Protein AF-A0AAD1ZR44-F1 (afdb_monomer_lite)

Foldseek 3Di:
DDPPPQLFADPVLVVVVVVVVVDDCVPCQQVPSDRSHSYCLPTPPHAAEAECALVQDAEADPLCVLVDQRHQYYAPHNYHHPDDDDPVSVVSNNRHNYYHHD

Structure (mmCIF, N/CA/C/O backbone):
data_AF-A0AAD1ZR44-F1
#
_entry.id   AF-A0AAD1ZR44-F1
#
loop_
_atom_site.group_PDB
_atom_site.id
_atom_site.type_symbol
_atom_site.label_atom_id
_atom_site.label_alt_id
_atom_site.label_comp_id
_atom_site.label_asym_id
_atom_site.label_entity_id
_atom_site.label_seq_id
_atom_site.pdbx_PDB_ins_code
_atom_site.Cartn_x
_atom_site.Cartn_y
_atom_site.Cartn_z
_atom_site.occupancy
_atom_site.B_iso_or_equiv
_atom_site.auth_seq_id
_atom_site.auth_comp_id
_atom_site.auth_asym_id
_atom_site.auth_atom_id
_atom_site.pdbx_PDB_model_num
ATOM 1 N N . MET A 1 1 ? 21.188 8.276 27.171 1.00 39.75 1 MET A N 1
ATOM 2 C CA . MET A 1 1 ? 20.193 7.294 26.694 1.00 39.75 1 MET A CA 1
ATOM 3 C C . MET A 1 1 ? 19.215 8.076 25.832 1.00 39.75 1 MET A C 1
ATOM 5 O O . MET A 1 1 ? 18.506 8.905 26.386 1.00 39.75 1 MET A O 1
ATOM 9 N N . LEU A 1 2 ? 19.280 7.965 24.501 1.00 40.62 2 LEU A N 1
ATOM 10 C CA . LEU A 1 2 ? 18.278 8.600 23.633 1.00 40.62 2 LEU A CA 1
ATOM 11 C C . LEU A 1 2 ? 16.940 7.869 23.848 1.00 40.62 2 LEU A C 1
ATOM 13 O O . LEU A 1 2 ? 16.970 6.639 23.945 1.00 40.62 2 LEU A O 1
ATOM 17 N N . PRO A 1 3 ? 15.791 8.564 23.935 1.00 44.97 3 PRO A N 1
ATOM 18 C CA . PRO A 1 3 ? 14.506 7.880 23.919 1.00 44.97 3 PRO A CA 1
ATOM 19 C C . PRO A 1 3 ? 14.387 7.110 22.593 1.00 44.97 3 PRO A C 1
ATOM 21 O O . PRO A 1 3 ? 14.905 7.588 21.576 1.00 44.97 3 PRO A O 1
ATOM 24 N N . PRO A 1 4 ? 13.737 5.932 22.573 1.00 55.28 4 PRO A N 1
ATOM 25 C CA . PRO A 1 4 ? 13.394 5.292 21.313 1.00 55.28 4 PRO A CA 1
ATOM 26 C C . PRO A 1 4 ? 12.619 6.322 20.498 1.00 55.28 4 PRO A C 1
ATOM 28 O O . PRO A 1 4 ? 11.739 6.988 21.049 1.00 55.28 4 PRO A O 1
ATOM 31 N N . LEU A 1 5 ? 12.980 6.498 19.226 1.00 55.53 5 LEU A N 1
ATOM 32 C CA . LEU A 1 5 ? 12.194 7.302 18.296 1.00 55.53 5 LEU A CA 1
ATOM 33 C C . LEU A 1 5 ? 10.738 6.877 18.481 1.00 55.53 5 LEU A C 1
ATOM 35 O O . LEU A 1 5 ? 10.427 5.699 18.319 1.00 55.53 5 LEU A O 1
ATOM 39 N N . ALA A 1 6 ? 9.885 7.799 18.925 1.00 55.06 6 ALA A N 1
ATOM 40 C CA . ALA A 1 6 ? 8.473 7.522 19.075 1.00 55.06 6 ALA A CA 1
ATOM 41 C C . ALA A 1 6 ? 7.939 7.246 17.664 1.00 55.06 6 ALA A C 1
ATOM 43 O O . ALA A 1 6 ? 7.733 8.158 16.865 1.00 55.06 6 ALA A O 1
ATOM 44 N N . LEU A 1 7 ? 7.840 5.962 17.331 1.00 57.62 7 LEU A N 1
ATOM 45 C CA . LEU A 1 7 ? 7.241 5.438 16.116 1.00 57.62 7 LEU A CA 1
ATOM 46 C C . LEU A 1 7 ? 5.729 5.581 16.300 1.00 57.62 7 LEU A C 1
ATOM 48 O O . LEU A 1 7 ? 5.033 4.641 16.659 1.00 57.62 7 LEU A O 1
ATOM 52 N N . CYS A 1 8 ? 5.248 6.817 16.208 1.00 61.72 8 CYS A N 1
ATOM 53 C CA . CYS A 1 8 ? 3.847 7.134 16.416 1.00 61.72 8 CYS A CA 1
ATOM 54 C C . CYS A 1 8 ? 3.055 6.792 15.161 1.00 61.72 8 CYS A C 1
ATOM 56 O O . CYS A 1 8 ? 3.489 7.088 14.046 1.00 61.72 8 CYS A O 1
ATOM 58 N N . ILE A 1 9 ? 1.865 6.248 15.368 1.00 75.19 9 ILE A N 1
ATOM 59 C CA . ILE A 1 9 ? 0.868 6.093 14.324 1.00 75.19 9 ILE A CA 1
ATOM 60 C C . ILE A 1 9 ? 0.550 7.426 13.633 1.00 75.19 9 ILE A C 1
ATOM 62 O O . ILE A 1 9 ? 0.465 8.477 14.277 1.00 75.19 9 ILE A O 1
ATOM 66 N N . ASN A 1 10 ? 0.372 7.391 12.312 1.00 81.19 10 ASN A N 1
ATOM 67 C CA . ASN A 1 10 ? -0.030 8.569 11.550 1.00 81.19 10 ASN A CA 1
ATOM 68 C C . ASN A 1 10 ? -1.483 9.002 11.870 1.00 81.19 10 ASN A C 1
ATOM 70 O O . ASN A 1 10 ? -2.246 8.323 12.562 1.00 81.19 10 ASN A O 1
ATOM 74 N N . GLN A 1 11 ? -1.889 10.162 11.350 1.00 88.19 11 GLN A N 1
ATOM 75 C CA . GLN A 1 11 ? -3.221 10.723 11.604 1.00 88.19 11 GLN A CA 1
ATOM 76 C C . GLN A 1 11 ? -4.368 9.805 11.139 1.00 88.19 11 GLN A C 1
ATOM 78 O O . GLN A 1 11 ? -5.414 9.758 11.787 1.00 88.19 11 GLN A O 1
ATOM 83 N N . GLU A 1 12 ? -4.181 9.071 10.042 1.00 86.94 12 GLU A N 1
ATOM 84 C CA . GLU A 1 12 ? -5.170 8.121 9.517 1.00 86.94 12 GLU A CA 1
ATOM 85 C C . GLU A 1 12 ? -5.350 6.937 10.463 1.00 86.94 12 GLU A C 1
ATOM 87 O O . GLU A 1 12 ? -6.472 6.574 10.813 1.00 86.94 12 GLU A O 1
ATOM 92 N N . GLY A 1 13 ? -4.246 6.394 10.966 1.00 89.44 13 GLY A N 1
ATOM 93 C CA . GLY A 1 13 ? -4.271 5.322 11.939 1.00 89.44 13 GLY A CA 1
ATOM 94 C C . GLY A 1 13 ? -4.937 5.733 13.259 1.00 89.44 13 GLY A C 1
ATOM 95 O O . GLY A 1 13 ? -5.662 4.933 13.848 1.00 89.44 13 GLY A O 1
ATOM 96 N N . MET A 1 14 ? -4.820 6.998 13.684 1.00 90.88 14 MET A N 1
ATOM 97 C CA . MET A 1 14 ? -5.597 7.521 14.822 1.00 90.88 14 MET A CA 1
ATOM 98 C C . MET A 1 14 ? -7.112 7.501 14.567 1.00 90.88 14 MET A C 1
ATOM 100 O O . MET A 1 14 ? -7.888 7.259 15.494 1.00 90.88 14 MET A O 1
ATOM 104 N N . TYR A 1 15 ? -7.561 7.754 13.334 1.00 93.94 15 TYR A N 1
ATOM 105 C CA . TYR A 1 15 ? -8.980 7.637 12.984 1.00 93.94 15 TYR A CA 1
ATOM 106 C C . TYR A 1 15 ? -9.429 6.181 12.940 1.00 93.94 15 TYR A C 1
ATOM 108 O O . TYR A 1 15 ? -10.486 5.860 13.480 1.00 93.94 15 TYR A O 1
ATOM 116 N N . LEU A 1 16 ? -8.603 5.292 12.396 1.00 94.75 16 LEU A N 1
ATOM 117 C CA . LEU A 1 16 ? -8.874 3.859 12.404 1.00 94.75 16 LEU A CA 1
ATOM 118 C C . LEU A 1 16 ? -8.954 3.303 13.839 1.00 94.75 16 LEU A C 1
ATOM 120 O O . LEU A 1 16 ? -9.841 2.515 14.140 1.00 94.75 16 LEU A O 1
ATOM 124 N N . GLN A 1 17 ? -8.151 3.786 14.791 1.00 94.94 17 GLN A N 1
ATOM 125 C CA . GLN A 1 17 ? -8.331 3.413 16.204 1.00 94.94 17 GLN A CA 1
ATOM 126 C C . GLN A 1 17 ? -9.716 3.808 16.750 1.00 94.94 17 GLN A C 1
ATOM 128 O O . GLN A 1 17 ? -10.327 3.043 17.493 1.00 94.94 17 GLN A O 1
ATOM 133 N N . LYS A 1 18 ? -10.271 4.960 16.344 1.00 95.69 18 LYS A N 1
ATOM 134 C CA . LYS A 1 18 ? -11.653 5.329 16.708 1.00 95.69 18 LYS A CA 1
ATOM 135 C C . LYS A 1 18 ? -12.682 4.411 16.050 1.00 95.69 18 LYS A C 1
ATOM 137 O O . LYS A 1 18 ? -13.671 4.073 16.691 1.00 95.69 18 LYS A O 1
ATOM 142 N N . VAL A 1 19 ? -12.435 3.989 14.808 1.00 95.88 19 VAL A N 1
ATOM 143 C CA . VAL A 1 19 ? -13.265 2.994 14.109 1.00 95.88 19 VAL A CA 1
ATOM 144 C C . VAL A 1 19 ? -13.253 1.664 14.865 1.00 95.88 19 VAL A C 1
ATOM 146 O O . VAL A 1 19 ? -14.319 1.133 15.161 1.00 95.88 19 VAL A O 1
ATOM 149 N N . LYS A 1 20 ? -12.080 1.172 15.277 1.00 95.94 20 LYS A N 1
ATOM 150 C CA . LYS A 1 20 ? -11.951 -0.042 16.098 1.00 95.94 20 LYS A CA 1
ATOM 151 C C . LYS A 1 20 ? -12.788 0.022 17.376 1.00 95.94 20 LYS A C 1
ATOM 153 O O . LYS A 1 20 ? -13.470 -0.940 17.695 1.00 95.94 20 LYS A O 1
ATOM 158 N N . LEU A 1 21 ? -12.788 1.162 18.072 1.00 95.75 21 LEU A N 1
ATOM 159 C CA . LEU A 1 21 ? -13.582 1.369 19.292 1.00 95.75 21 LEU A CA 1
ATOM 160 C C . LEU A 1 21 ? -15.097 1.477 19.047 1.00 95.75 21 LEU A C 1
ATOM 162 O O . LEU A 1 21 ? -15.868 1.419 20.001 1.00 95.75 21 LEU A O 1
ATOM 166 N N . SER A 1 22 ? -15.527 1.674 17.799 1.00 97.31 22 SER A N 1
ATOM 167 C CA . SER A 1 22 ? -16.945 1.786 17.437 1.00 97.31 22 SER A CA 1
ATOM 168 C C . SER A 1 22 ? -17.617 0.443 17.133 1.00 97.31 22 SER A C 1
ATOM 170 O O . SER A 1 22 ? -18.840 0.399 17.002 1.00 97.31 22 SER A O 1
ATOM 172 N N . PHE A 1 23 ? -16.841 -0.641 17.041 1.00 96.38 23 PHE A N 1
ATOM 173 C CA . PHE A 1 23 ? -17.335 -1.987 16.771 1.00 96.38 23 PHE A CA 1
ATOM 174 C C . PHE A 1 23 ? -17.307 -2.868 18.022 1.00 96.38 23 PHE A C 1
ATOM 176 O O . PHE A 1 23 ? -16.408 -2.761 18.853 1.00 96.38 23 PHE A O 1
ATOM 183 N N . ASP A 1 24 ? -18.277 -3.779 18.112 1.00 97.12 24 ASP A N 1
ATOM 184 C CA . ASP A 1 24 ? -18.152 -4.975 18.943 1.00 97.12 24 ASP A CA 1
ATOM 185 C C . ASP A 1 24 ? -17.405 -6.035 18.116 1.00 97.12 24 ASP A C 1
ATOM 187 O O . ASP A 1 24 ? -17.863 -6.410 17.034 1.00 97.12 24 ASP A O 1
ATOM 191 N N . ASP A 1 25 ? -16.228 -6.460 18.580 1.00 96.06 25 ASP A N 1
ATOM 192 C CA . ASP A 1 25 ? -15.322 -7.377 17.870 1.00 96.06 25 ASP A CA 1
ATOM 193 C C . ASP A 1 25 ? -15.197 -8.715 18.627 1.00 96.06 25 ASP A C 1
ATOM 195 O O . ASP A 1 25 ? -14.141 -9.030 19.186 1.00 96.06 25 ASP A O 1
ATOM 199 N N . PRO A 1 26 ? -16.267 -9.534 18.675 1.00 97.44 26 PRO A N 1
ATOM 200 C CA . PRO A 1 26 ? -16.307 -10.751 19.489 1.00 97.44 26 PRO A CA 1
ATOM 201 C C . PRO A 1 26 ? -15.312 -11.828 19.032 1.00 97.44 26 PRO A C 1
ATOM 203 O O . PRO A 1 26 ? -15.027 -12.762 19.781 1.00 97.44 26 PRO A O 1
ATOM 206 N N . VAL A 1 27 ? -14.786 -11.717 17.807 1.00 96.62 27 VAL A N 1
ATOM 207 C CA . VAL A 1 27 ? -13.821 -12.658 17.217 1.00 96.62 27 VAL A CA 1
ATOM 208 C C . VAL A 1 27 ? -12.410 -12.074 17.085 1.00 96.62 27 VAL A C 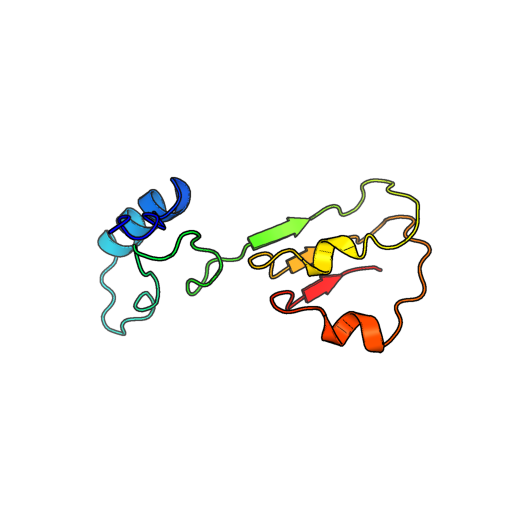1
ATOM 210 O O . VAL A 1 27 ? -11.522 -12.758 16.582 1.00 96.62 27 VAL A O 1
ATOM 213 N N . ASN A 1 28 ? -12.173 -10.854 17.582 1.00 95.62 28 ASN A N 1
ATOM 214 C CA . ASN A 1 28 ? -10.879 -10.164 17.564 1.00 95.62 28 ASN A CA 1
ATOM 215 C C . ASN A 1 28 ? -10.258 -10.011 16.159 1.00 95.62 28 ASN A C 1
ATOM 217 O O . ASN A 1 28 ? -9.034 -10.119 15.997 1.00 95.62 28 ASN A O 1
ATOM 221 N N . VAL A 1 29 ? -11.073 -9.754 15.131 1.00 97.00 29 VAL A N 1
ATOM 222 C CA . VAL A 1 29 ? -10.584 -9.566 13.753 1.00 97.00 29 VAL A CA 1
ATOM 223 C C . VAL A 1 29 ? -9.707 -8.314 13.621 1.00 97.00 29 VAL A C 1
ATOM 225 O O . VAL A 1 29 ? -8.774 -8.293 12.822 1.00 97.00 29 VAL A O 1
ATOM 228 N N . LEU A 1 30 ? -9.931 -7.296 14.459 1.00 96.62 30 LEU A N 1
ATOM 229 C CA . LEU A 1 30 ? -9.152 -6.052 14.489 1.00 96.62 30 LEU A CA 1
ATOM 230 C C . LEU A 1 30 ? -7.972 -6.126 15.476 1.00 96.62 30 LEU A C 1
ATOM 232 O O . LEU A 1 30 ? -7.404 -5.099 15.870 1.00 96.62 30 LEU A O 1
ATOM 236 N N . SER A 1 31 ? -7.595 -7.327 15.927 1.00 95.19 31 SER A N 1
ATOM 237 C CA . SER A 1 31 ? -6.537 -7.531 16.930 1.00 95.19 31 SER A CA 1
ATOM 238 C C . SER A 1 31 ? -5.180 -6.976 16.502 1.00 95.19 31 SER A C 1
ATOM 240 O O . SER A 1 31 ? -4.475 -6.413 17.340 1.00 95.19 31 SER A O 1
ATOM 242 N N . ASN A 1 32 ? -4.842 -7.046 15.210 1.00 94.00 32 ASN A N 1
ATOM 243 C CA . ASN A 1 32 ? -3.575 -6.530 14.686 1.00 94.00 32 ASN A CA 1
ATOM 244 C C . ASN A 1 32 ? -3.560 -5.010 14.440 1.00 94.00 32 ASN A C 1
ATOM 246 O O . ASN A 1 32 ? -2.540 -4.486 14.008 1.00 94.00 32 ASN A O 1
ATOM 250 N N . TRP A 1 33 ? -4.650 -4.287 14.729 1.00 94.69 33 TRP A N 1
ATOM 251 C CA . TRP A 1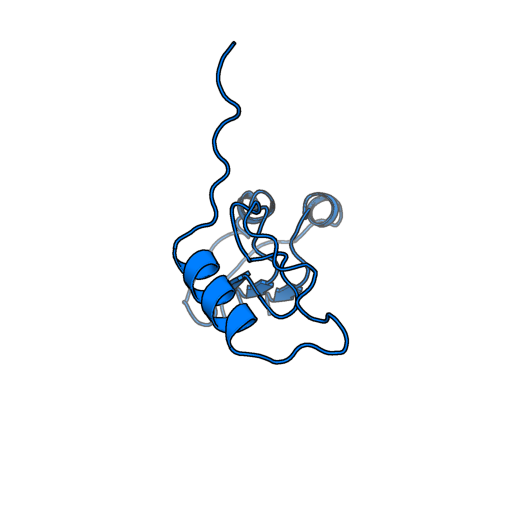 33 ? -4.673 -2.822 14.671 1.00 94.69 33 TRP A CA 1
ATOM 252 C C . TRP A 1 33 ? -3.941 -2.251 15.890 1.00 94.69 33 TRP A C 1
ATOM 254 O O . TRP A 1 33 ? -4.561 -1.910 16.911 1.00 94.69 33 TRP A O 1
ATOM 264 N N . ASN A 1 34 ? -2.612 -2.213 15.801 1.00 90.75 34 ASN A N 1
ATOM 265 C CA . ASN A 1 34 ? -1.705 -1.847 16.879 1.00 90.75 34 ASN A CA 1
ATOM 266 C C . ASN A 1 34 ? -1.349 -0.347 16.822 1.00 90.75 34 ASN A C 1
ATOM 268 O O . ASN A 1 34 ? -0.713 0.092 15.867 1.00 90.75 34 ASN A O 1
ATOM 272 N N . PRO A 1 35 ? -1.684 0.457 17.848 1.00 88.19 35 PRO A N 1
ATOM 273 C CA . PRO A 1 35 ? -1.405 1.897 17.859 1.00 88.19 35 PRO A CA 1
ATOM 274 C C . PRO A 1 35 ? 0.091 2.254 17.902 1.00 88.19 35 PRO A C 1
ATOM 276 O O . PRO A 1 35 ? 0.434 3.426 17.762 1.00 88.19 35 PRO A O 1
ATOM 279 N N . LEU A 1 36 ? 0.974 1.274 18.126 1.00 87.31 36 LEU A N 1
ATOM 280 C CA . LEU A 1 36 ? 2.428 1.450 18.069 1.00 87.31 36 LEU A CA 1
ATOM 281 C C . LEU A 1 36 ? 2.998 1.302 16.651 1.00 87.31 36 LEU A C 1
ATOM 283 O O . LEU A 1 36 ? 4.191 1.528 16.451 1.00 87.31 36 LEU A O 1
ATOM 287 N N . ASP A 1 37 ? 2.179 0.912 15.674 1.00 86.94 37 ASP A N 1
ATOM 288 C CA . ASP A 1 37 ? 2.613 0.858 14.284 1.00 86.94 37 ASP A CA 1
ATOM 289 C C . ASP A 1 37 ? 2.654 2.277 13.707 1.00 86.94 37 ASP A C 1
ATOM 291 O O . ASP A 1 37 ? 1.684 3.029 13.804 1.00 86.94 37 ASP A O 1
ATOM 295 N N . VAL A 1 38 ? 3.765 2.644 13.057 1.00 84.31 38 VAL A N 1
ATOM 296 C CA . VAL A 1 38 ? 3.931 3.969 12.421 1.00 84.31 38 VAL A CA 1
ATOM 297 C C . VAL A 1 38 ? 2.871 4.215 11.349 1.00 84.31 38 VAL A C 1
ATOM 299 O O . VAL A 1 38 ? 2.402 5.339 11.157 1.00 84.31 38 VAL A O 1
ATOM 302 N N . VAL A 1 39 ? 2.505 3.155 10.628 1.00 83.38 39 VAL A N 1
ATOM 303 C CA . VAL A 1 39 ? 1.522 3.186 9.550 1.00 83.38 39 VAL A CA 1
ATOM 304 C C . VAL A 1 39 ? 0.528 2.036 9.696 1.00 83.38 39 VAL A C 1
ATOM 306 O O . VAL A 1 39 ? 0.916 0.941 10.101 1.00 83.38 39 VAL A O 1
ATOM 309 N N . PRO A 1 40 ? -0.738 2.238 9.308 1.00 89.69 40 PRO A N 1
ATOM 310 C CA . PRO A 1 40 ? -1.761 1.207 9.416 1.00 89.69 40 PRO A CA 1
ATOM 311 C C . PRO A 1 40 ? -1.736 0.196 8.258 1.00 89.69 40 PRO A C 1
ATOM 313 O O . PRO A 1 40 ? -2.553 -0.709 8.245 1.00 89.69 40 PRO A O 1
ATOM 316 N N . CYS A 1 41 ? -0.828 0.314 7.282 1.00 88.75 41 CYS A N 1
ATOM 317 C CA . CYS A 1 41 ? -0.826 -0.510 6.062 1.00 88.75 41 CYS A CA 1
ATOM 318 C C . CYS A 1 41 ? -0.744 -2.029 6.299 1.00 88.75 41 CYS A C 1
ATOM 320 O O . CYS A 1 41 ? -1.141 -2.793 5.430 1.00 88.75 41 CYS A O 1
ATOM 322 N N . ASN A 1 42 ? -0.230 -2.461 7.457 1.00 86.19 42 ASN A N 1
ATOM 323 C CA . ASN A 1 42 ? -0.142 -3.878 7.834 1.00 86.19 42 ASN A CA 1
ATOM 324 C C . ASN A 1 42 ? -1.353 -4.360 8.652 1.00 86.19 42 ASN A C 1
ATOM 326 O O . ASN A 1 42 ? -1.395 -5.508 9.101 1.00 86.19 42 ASN A O 1
ATOM 330 N N . TRP A 1 43 ? -2.316 -3.480 8.917 1.00 92.44 43 TRP A N 1
ATOM 331 C CA . TRP A 1 43 ? -3.516 -3.816 9.665 1.00 92.44 43 TRP A CA 1
ATOM 332 C C . TRP A 1 43 ? -4.487 -4.603 8.801 1.00 92.44 43 TRP A C 1
ATOM 334 O O . TRP A 1 43 ? -4.599 -4.390 7.596 1.00 92.44 43 TRP A O 1
ATOM 344 N N . TYR A 1 44 ? -5.226 -5.516 9.429 1.00 92.94 44 TYR A N 1
ATOM 345 C CA . TYR A 1 44 ? -6.190 -6.336 8.715 1.00 92.94 44 TYR A CA 1
ATOM 346 C C . TYR A 1 44 ? -7.247 -5.448 8.051 1.00 92.94 44 TYR A C 1
ATOM 348 O O . TYR A 1 44 ? -7.840 -4.591 8.710 1.00 92.94 44 TYR A O 1
ATOM 356 N N . GLY A 1 45 ? -7.472 -5.662 6.753 1.00 91.75 45 GLY A N 1
ATOM 357 C CA . GLY A 1 45 ? -8.433 -4.898 5.956 1.00 91.75 45 GLY A CA 1
ATOM 358 C C . GLY A 1 45 ? -7.976 -3.491 5.555 1.00 91.75 45 GLY A C 1
ATOM 359 O O . GLY A 1 45 ? -8.745 -2.782 4.910 1.00 91.75 45 GLY A O 1
ATOM 360 N N . VAL A 1 46 ? -6.755 -3.076 5.904 1.00 91.44 46 VAL A N 1
ATOM 361 C CA . VAL A 1 46 ? -6.159 -1.821 5.432 1.00 91.44 46 VAL A CA 1
ATOM 362 C C . VAL A 1 46 ? -5.208 -2.140 4.285 1.00 91.44 46 VAL A C 1
ATOM 364 O O . VAL A 1 46 ? -4.349 -3.007 4.402 1.00 91.44 46 VAL A O 1
ATOM 367 N N . THR A 1 47 ? -5.357 -1.435 3.168 1.00 87.94 47 THR A N 1
ATOM 368 C CA . THR A 1 47 ? -4.496 -1.596 1.992 1.00 87.94 47 THR A CA 1
ATOM 369 C C . THR A 1 47 ? -3.839 -0.266 1.674 1.00 87.94 47 THR A C 1
ATOM 371 O O . THR A 1 47 ? -4.503 0.768 1.643 1.00 87.94 47 THR A O 1
ATOM 374 N N . CYS A 1 48 ? -2.536 -0.298 1.415 1.00 89.19 48 CYS A N 1
ATOM 375 C CA . CYS A 1 48 ? -1.787 0.861 0.957 1.00 89.19 48 CYS A CA 1
ATOM 376 C C . CYS A 1 48 ? -1.395 0.638 -0.498 1.00 89.19 48 CYS A C 1
ATOM 378 O O . CYS A 1 48 ? -0.529 -0.184 -0.806 1.00 89.19 48 CYS A O 1
ATOM 380 N N . SER A 1 49 ? -2.080 1.353 -1.384 1.00 91.06 49 SER A N 1
ATOM 381 C CA . SER A 1 49 ? -1.943 1.230 -2.829 1.00 91.06 49 SER A CA 1
ATOM 382 C C . SER A 1 49 ? -1.291 2.463 -3.451 1.00 91.06 49 SER A C 1
ATOM 384 O O . SER A 1 49 ? -1.470 3.592 -2.993 1.00 91.06 49 SER A O 1
ATOM 386 N N . LEU A 1 50 ? -0.536 2.235 -4.522 1.00 92.62 50 LEU A N 1
ATOM 387 C CA . LEU A 1 50 ? -0.095 3.251 -5.468 1.00 92.62 50 LEU A CA 1
ATOM 388 C C . LEU A 1 50 ? -0.729 2.932 -6.821 1.00 92.62 50 LEU A C 1
ATOM 390 O O . LEU A 1 50 ? -0.282 2.028 -7.521 1.00 92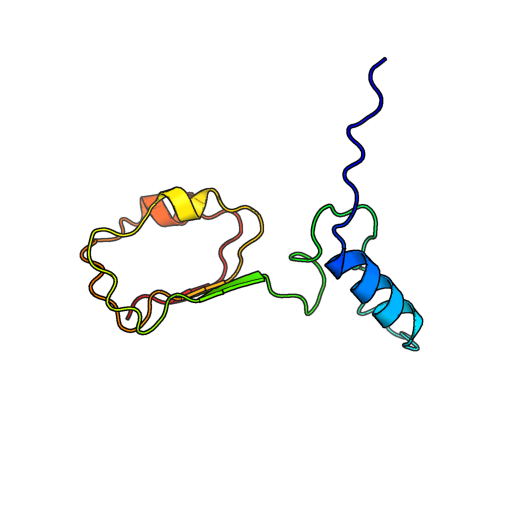.62 50 LEU A O 1
ATOM 394 N N . ASP A 1 51 ? -1.773 3.669 -7.171 1.00 94.69 51 ASP A N 1
ATOM 395 C CA . ASP A 1 51 ? -2.445 3.543 -8.460 1.00 94.69 51 ASP A CA 1
ATOM 396 C C . ASP A 1 51 ? -2.043 4.716 -9.358 1.00 94.69 51 ASP A C 1
ATOM 398 O O . ASP A 1 51 ? -2.309 5.878 -9.043 1.00 94.69 51 ASP A O 1
ATOM 402 N N . LEU A 1 52 ? -1.336 4.401 -10.440 1.00 95.44 52 LEU A N 1
ATOM 403 C CA . LEU A 1 52 ? -0.925 5.333 -11.488 1.00 95.44 52 LEU A CA 1
ATOM 404 C C . LEU A 1 52 ? -1.446 4.860 -12.851 1.00 95.44 52 LEU A C 1
ATOM 406 O O . LEU A 1 52 ? -0.817 5.113 -13.883 1.00 95.44 52 LEU A O 1
ATOM 410 N N . SER A 1 53 ? -2.559 4.129 -12.857 1.00 96.00 53 SER A N 1
ATOM 411 C CA . SER A 1 53 ? -3.163 3.614 -14.078 1.00 96.00 53 SER A CA 1
ATOM 412 C C . SER A 1 53 ? -3.573 4.734 -15.044 1.00 96.00 53 SER A C 1
ATOM 414 O O . SER A 1 53 ? -3.823 5.874 -14.634 1.00 96.00 53 SER A O 1
ATOM 416 N N . SER A 1 54 ? -3.582 4.435 -16.347 1.00 96.25 54 SER A N 1
ATOM 417 C CA . SER A 1 54 ? -4.089 5.321 -17.411 1.00 96.25 54 SER A CA 1
ATOM 418 C C . SER A 1 54 ? -3.507 6.742 -17.386 1.00 96.25 54 SER A C 1
ATOM 420 O O . SER A 1 54 ? -4.189 7.731 -17.667 1.00 96.25 54 SER A O 1
ATOM 422 N N . SER A 1 55 ? -2.228 6.864 -17.023 1.00 96.62 55 SER A N 1
ATOM 423 C CA . SER A 1 55 ? -1.578 8.153 -16.752 1.00 96.62 55 SER A CA 1
ATOM 424 C C . SER A 1 55 ? -0.614 8.600 -17.859 1.00 96.62 55 SER A C 1
ATOM 426 O O . SER A 1 55 ? 0.081 9.605 -17.702 1.00 96.62 55 SER A O 1
ATOM 428 N N . ASN A 1 56 ? -0.574 7.888 -18.996 1.00 95.31 56 ASN A N 1
ATOM 429 C CA . ASN A 1 56 ? 0.346 8.133 -20.118 1.00 95.31 56 ASN A CA 1
ATOM 430 C C . ASN A 1 56 ? 1.831 8.193 -19.697 1.00 95.31 56 ASN A C 1
ATOM 432 O O . ASN A 1 56 ? 2.645 8.868 -20.337 1.00 95.31 56 ASN A O 1
ATOM 436 N N . LEU A 1 57 ? 2.205 7.502 -18.617 1.00 93.88 57 LEU A N 1
ATOM 437 C CA . LEU A 1 57 ? 3.582 7.448 -18.136 1.00 93.88 57 LEU A CA 1
ATOM 438 C C . LEU A 1 57 ? 4.424 6.628 -19.113 1.00 93.88 57 LEU A C 1
ATOM 440 O O . LEU A 1 57 ? 4.021 5.550 -19.532 1.00 93.88 57 LEU A O 1
ATOM 444 N N . CYS A 1 58 ? 5.600 7.134 -19.476 1.00 92.31 58 CYS A N 1
ATOM 445 C CA . CYS A 1 58 ? 6.511 6.482 -20.412 1.00 92.31 58 CYS A CA 1
ATOM 446 C C . CYS A 1 58 ? 7.907 6.368 -19.799 1.00 92.31 58 CYS A C 1
ATOM 448 O O . CYS A 1 58 ? 8.375 7.295 -19.136 1.00 92.31 58 CYS A O 1
ATOM 450 N N . GLY A 1 59 ? 8.580 5.243 -20.038 1.00 89.56 59 GLY A N 1
ATOM 451 C CA . GLY A 1 59 ? 9.938 4.990 -19.554 1.00 89.56 59 GLY A CA 1
ATOM 452 C C . GLY A 1 59 ? 10.100 3.598 -18.944 1.00 89.56 59 GLY A C 1
ATOM 453 O O . GLY A 1 59 ? 9.183 2.786 -19.017 1.00 89.56 59 GLY A O 1
ATOM 454 N N . PRO A 1 60 ? 11.266 3.282 -18.362 1.00 87.75 60 PRO A N 1
ATOM 455 C CA . PRO A 1 60 ? 11.485 1.993 -17.713 1.00 87.75 60 PRO A CA 1
ATOM 456 C C . PRO A 1 60 ? 10.696 1.885 -16.402 1.00 87.75 60 PRO A C 1
ATOM 458 O O . PRO A 1 60 ? 10.360 2.898 -15.783 1.00 87.75 60 PRO A O 1
ATOM 461 N N . PHE A 1 61 ? 10.467 0.657 -15.931 1.00 87.62 61 PHE A N 1
ATOM 462 C CA . PHE A 1 61 ? 9.902 0.433 -14.606 1.00 87.62 61 PHE A CA 1
ATOM 463 C C . PHE A 1 61 ? 10.772 1.090 -13.516 1.00 87.62 61 PHE A C 1
ATOM 465 O O . PHE A 1 61 ? 11.991 0.886 -13.480 1.00 87.62 61 PHE A O 1
ATOM 472 N N . PRO A 1 62 ? 10.180 1.885 -12.608 1.00 86.94 62 PRO A N 1
ATOM 473 C CA . PRO A 1 62 ? 10.924 2.557 -11.554 1.00 86.94 62 PRO A CA 1
ATOM 474 C C . PRO A 1 62 ? 11.269 1.579 -10.420 1.00 86.94 62 PRO A C 1
ATOM 476 O O . PRO A 1 62 ? 10.571 1.500 -9.414 1.00 86.94 62 PRO A O 1
ATOM 479 N N . TYR A 1 63 ? 12.413 0.894 -10.525 1.00 85.56 63 TYR A N 1
ATOM 480 C CA . TYR A 1 63 ? 12.899 -0.088 -9.531 1.00 85.56 63 TYR A CA 1
ATOM 481 C C . TYR A 1 63 ? 13.004 0.452 -8.090 1.00 85.56 63 TYR A C 1
ATOM 483 O O . TYR A 1 63 ? 13.084 -0.307 -7.127 1.00 85.56 63 TYR A O 1
ATOM 491 N N . ILE A 1 64 ? 12.991 1.778 -7.908 1.00 85.44 64 ILE A N 1
ATOM 492 C CA . ILE A 1 64 ? 12.930 2.403 -6.583 1.00 85.44 64 ILE A CA 1
ATOM 493 C C . ILE A 1 64 ? 11.647 2.043 -5.816 1.00 85.44 64 ILE A C 1
ATOM 495 O O . ILE A 1 64 ? 11.668 2.059 -4.585 1.00 85.44 64 ILE A O 1
ATOM 499 N N . LEU A 1 65 ? 10.566 1.661 -6.512 1.00 86.50 65 LEU A N 1
ATOM 500 C CA . LEU A 1 65 ? 9.316 1.205 -5.897 1.00 86.50 65 LEU A CA 1
ATOM 501 C C . LEU A 1 65 ? 9.526 -0.007 -4.978 1.00 86.50 65 LEU A C 1
ATOM 503 O O . LEU A 1 65 ? 8.846 -0.116 -3.963 1.00 86.50 65 LEU A O 1
ATOM 507 N N . TYR A 1 66 ? 10.544 -0.839 -5.224 1.00 82.00 66 TYR A N 1
ATOM 508 C CA . TYR A 1 66 ? 10.894 -1.963 -4.343 1.00 82.00 66 TYR A CA 1
ATOM 509 C C . TYR A 1 66 ? 11.351 -1.533 -2.940 1.00 82.00 66 TYR A C 1
ATOM 511 O O . TYR A 1 66 ? 11.365 -2.332 -2.003 1.00 82.00 66 TYR A O 1
ATOM 519 N N . ARG A 1 67 ? 11.743 -0.263 -2.758 1.00 83.75 67 ARG A N 1
ATOM 520 C CA . ARG A 1 67 ? 12.125 0.269 -1.441 1.00 83.75 67 ARG A CA 1
ATOM 521 C C . ARG A 1 67 ? 10.935 0.689 -0.588 1.00 83.75 67 ARG A C 1
ATOM 523 O O . ARG A 1 67 ? 11.130 0.919 0.607 1.00 83.75 67 ARG A O 1
ATOM 530 N N . LEU A 1 68 ? 9.738 0.790 -1.165 1.00 85.31 68 LEU A N 1
ATOM 531 C CA . LEU A 1 68 ? 8.524 1.087 -0.416 1.00 85.31 68 LEU A CA 1
ATOM 532 C C . LEU A 1 68 ? 8.220 -0.102 0.502 1.00 85.31 68 LEU A C 1
ATOM 534 O O . LEU A 1 68 ? 8.133 -1.242 0.057 1.00 85.31 68 LEU A O 1
ATOM 538 N N . LYS A 1 69 ? 8.147 0.164 1.810 1.00 83.44 69 LYS A N 1
ATOM 539 C CA . LYS A 1 69 ? 7.996 -0.875 2.847 1.00 83.44 69 LYS A CA 1
ATOM 540 C C . LYS A 1 69 ? 6.554 -1.178 3.224 1.00 83.44 69 LYS A C 1
ATOM 542 O O . LYS A 1 69 ? 6.315 -2.162 3.907 1.00 83.44 69 LYS A O 1
ATOM 547 N N . ASN A 1 70 ? 5.640 -0.306 2.815 1.00 86.00 70 ASN A N 1
ATOM 548 C CA . ASN A 1 70 ? 4.256 -0.332 3.262 1.00 86.00 70 ASN A CA 1
ATOM 549 C C . ASN A 1 70 ? 3.267 -0.398 2.094 1.00 86.00 70 ASN A C 1
ATOM 551 O O . ASN A 1 70 ? 2.074 -0.495 2.339 1.00 86.00 70 ASN A O 1
ATOM 555 N N . VAL A 1 71 ? 3.734 -0.274 0.847 1.00 88.69 71 VAL A N 1
ATOM 556 C CA . VAL A 1 71 ? 2.864 -0.308 -0.334 1.00 88.69 71 VAL A CA 1
ATOM 557 C C . VAL A 1 71 ? 2.737 -1.755 -0.776 1.00 88.69 71 VAL A C 1
ATOM 559 O O . VAL A 1 71 ? 3.722 -2.360 -1.194 1.00 88.69 71 VAL A O 1
ATOM 562 N N . THR A 1 72 ? 1.525 -2.287 -0.678 1.00 89.00 72 THR A N 1
ATOM 563 C CA . THR A 1 72 ? 1.216 -3.690 -0.978 1.00 89.00 72 THR A CA 1
ATOM 564 C C . THR A 1 72 ? 0.625 -3.868 -2.370 1.00 89.00 72 THR A C 1
ATOM 566 O O . THR A 1 72 ? 0.734 -4.945 -2.951 1.00 89.00 72 THR A O 1
ATOM 569 N N . PHE A 1 73 ? 0.069 -2.802 -2.945 1.00 90.56 73 PHE A N 1
ATOM 570 C CA . PHE A 1 73 ? -0.520 -2.800 -4.279 1.00 90.56 73 PHE A CA 1
ATOM 571 C C . PHE A 1 73 ? 0.078 -1.675 -5.122 1.00 90.56 73 PHE A C 1
ATOM 573 O O . PHE A 1 73 ? 0.073 -0.516 -4.706 1.00 90.56 73 PHE A O 1
ATOM 580 N N . VAL A 1 74 ? 0.560 -1.996 -6.318 1.00 92.19 74 VAL A N 1
ATOM 581 C CA . VAL A 1 74 ? 0.980 -1.011 -7.321 1.00 92.19 74 VAL A CA 1
ATOM 582 C C . VAL A 1 74 ? 0.280 -1.328 -8.636 1.00 92.19 74 VAL A C 1
ATOM 584 O O . VAL A 1 74 ? 0.428 -2.439 -9.139 1.00 92.19 74 VAL A O 1
ATOM 587 N N . SER A 1 75 ? -0.419 -0.349 -9.214 1.00 93.50 75 SER A N 1
ATOM 588 C CA . SER A 1 75 ? -0.899 -0.430 -10.597 1.00 93.50 75 SER A CA 1
ATOM 589 C C . SER A 1 75 ? -0.222 0.625 -11.464 1.00 93.50 75 SER A C 1
ATOM 591 O O . SER A 1 75 ? -0.231 1.820 -11.161 1.00 93.50 75 SER A O 1
ATOM 593 N N . LEU A 1 76 ? 0.394 0.147 -12.541 1.00 93.31 76 LEU A N 1
ATOM 594 C CA . LEU A 1 76 ? 0.895 0.914 -13.677 1.00 93.31 76 LEU A CA 1
ATOM 595 C C . LEU A 1 76 ? 0.119 0.543 -14.953 1.00 93.31 76 LEU A C 1
ATOM 597 O O . LEU A 1 76 ? 0.614 0.804 -16.049 1.00 93.31 76 LEU A O 1
ATOM 601 N N . TYR A 1 77 ? -1.074 -0.045 -14.811 1.00 94.12 77 TYR A N 1
ATOM 602 C CA . TYR A 1 77 ? -1.971 -0.417 -15.907 1.00 94.12 77 TYR A CA 1
ATOM 603 C C . TYR A 1 77 ? -2.153 0.721 -16.919 1.00 94.12 77 TYR A C 1
ATOM 605 O O . TYR A 1 77 ? -2.208 1.889 -16.533 1.00 94.12 77 TYR A O 1
ATOM 613 N N . ASP A 1 78 ? -2.261 0.395 -18.209 1.00 94.75 78 ASP A N 1
ATOM 614 C CA . ASP A 1 78 ? -2.518 1.383 -19.269 1.00 94.75 78 ASP A CA 1
ATOM 615 C C . ASP A 1 78 ? -1.496 2.548 -19.276 1.00 94.75 78 ASP A C 1
ATOM 617 O O . ASP A 1 78 ? -1.821 3.737 -19.275 1.00 94.75 78 ASP A O 1
ATOM 621 N N . ASN A 1 79 ? -0.209 2.189 -19.242 1.00 93.69 79 ASN A N 1
ATOM 622 C CA . ASN A 1 79 ? 0.922 3.102 -19.416 1.00 93.69 79 ASN A CA 1
ATOM 623 C C . ASN A 1 79 ? 1.936 2.546 -20.433 1.00 93.69 79 ASN A C 1
ATOM 625 O O . ASN A 1 79 ? 1.887 1.392 -20.850 1.00 93.69 79 ASN A O 1
ATOM 629 N N . PHE A 1 80 ? 2.914 3.366 -20.813 1.00 92.12 80 PHE A N 1
ATOM 630 C CA . PHE A 1 80 ? 3.983 3.039 -21.763 1.00 92.12 80 PHE A CA 1
ATOM 631 C C . PHE A 1 80 ? 5.280 2.622 -21.045 1.00 92.12 80 PHE A C 1
ATOM 633 O O . PHE A 1 80 ? 6.363 3.154 -21.320 1.00 92.12 80 PHE A O 1
ATOM 640 N N . ILE A 1 81 ? 5.182 1.693 -20.090 1.00 89.81 81 ILE A N 1
ATOM 641 C CA . ILE A 1 81 ? 6.337 1.222 -19.314 1.00 89.81 81 ILE A CA 1
ATOM 642 C C . ILE A 1 81 ? 7.147 0.210 -20.144 1.00 89.81 81 ILE A C 1
ATOM 644 O O . ILE A 1 81 ? 6.661 -0.865 -20.476 1.00 89.81 81 ILE A O 1
ATOM 648 N N . ASN A 1 82 ? 8.387 0.552 -20.513 1.00 73.06 82 ASN A N 1
ATOM 649 C CA . ASN A 1 82 ? 9.174 -0.157 -21.538 1.00 73.06 82 ASN A CA 1
ATOM 650 C C . ASN A 1 82 ? 10.133 -1.249 -21.018 1.00 73.06 82 ASN A C 1
ATOM 652 O O . ASN A 1 82 ? 11.065 -1.637 -21.722 1.00 73.06 82 ASN A O 1
ATOM 656 N N . SER A 1 83 ? 9.969 -1.733 -19.792 1.00 65.31 83 SER A N 1
ATOM 657 C CA . SER A 1 83 ? 10.973 -2.598 -19.163 1.00 65.31 83 SER A CA 1
ATOM 658 C C . SER A 1 83 ? 10.700 -4.089 -19.317 1.00 65.31 83 SER A C 1
ATOM 660 O O . SER A 1 83 ? 9.590 -4.560 -19.083 1.00 65.31 83 SER A O 1
ATOM 662 N N . THR A 1 84 ? 11.767 -4.848 -19.538 1.00 67.75 84 THR A N 1
ATOM 663 C CA . THR A 1 84 ? 11.872 -6.253 -19.137 1.00 67.75 84 THR A CA 1
ATOM 664 C C . THR A 1 84 ? 12.100 -6.316 -17.625 1.00 67.75 84 THR A C 1
ATOM 666 O O . THR A 1 84 ? 13.136 -5.857 -17.148 1.00 67.75 84 THR A O 1
ATOM 669 N N . LEU A 1 85 ? 11.149 -6.865 -16.866 1.00 68.25 85 LEU A N 1
ATOM 670 C CA . LEU A 1 85 ? 11.397 -7.258 -15.475 1.00 68.25 85 LEU A CA 1
ATOM 671 C C . LEU A 1 85 ? 12.275 -8.514 -15.471 1.00 68.25 85 LEU A C 1
ATOM 673 O O . LEU A 1 85 ? 11.960 -9.474 -16.176 1.00 68.25 85 LEU A O 1
ATOM 677 N N . PHE A 1 86 ? 13.361 -8.529 -14.698 1.00 67.50 86 PHE A N 1
ATOM 678 C CA . PHE A 1 86 ? 14.161 -9.737 -14.504 1.00 67.50 86 PHE A CA 1
ATOM 679 C C . PHE A 1 86 ? 13.708 -10.461 -13.230 1.00 67.50 86 PHE A C 1
ATOM 681 O O . PHE A 1 86 ? 13.382 -9.823 -12.234 1.00 67.50 86 PHE A O 1
ATOM 688 N N . ASP A 1 87 ? 13.743 -11.797 -13.210 1.00 60.88 87 ASP A N 1
ATOM 689 C CA . ASP A 1 87 ? 13.306 -12.598 -12.047 1.00 60.88 87 ASP A CA 1
ATOM 690 C C . ASP A 1 87 ? 14.042 -12.240 -10.739 1.00 60.88 87 ASP A C 1
ATOM 692 O O . ASP A 1 87 ? 13.494 -12.380 -9.645 1.00 60.88 87 ASP A O 1
ATOM 696 N N . MET A 1 88 ? 15.277 -11.727 -10.834 1.00 61.75 88 MET A N 1
ATOM 697 C CA . MET A 1 88 ? 16.036 -11.235 -9.676 1.00 61.75 88 MET A CA 1
ATOM 698 C C . MET A 1 88 ? 15.447 -9.960 -9.048 1.00 61.75 88 MET A C 1
ATOM 700 O O . MET A 1 88 ? 15.717 -9.689 -7.878 1.00 61.75 88 MET A O 1
ATOM 704 N N . ASP A 1 89 ? 14.626 -9.205 -9.778 1.00 64.94 89 ASP A N 1
ATOM 705 C CA . ASP A 1 89 ? 14.020 -7.959 -9.306 1.00 64.94 89 ASP A CA 1
ATOM 706 C C . ASP A 1 89 ? 12.860 -8.219 -8.330 1.00 64.94 89 ASP A C 1
ATOM 708 O O . ASP A 1 89 ? 12.664 -7.465 -7.377 1.00 64.94 89 ASP A O 1
ATOM 712 N N . ILE A 1 90 ? 12.139 -9.332 -8.504 1.00 63.72 90 ILE A N 1
ATOM 713 C CA . ILE A 1 90 ? 10.991 -9.713 -7.662 1.00 63.72 90 ILE A CA 1
ATOM 714 C C . ILE A 1 90 ? 11.454 -10.106 -6.251 1.00 63.72 90 ILE A C 1
ATOM 716 O O . ILE A 1 90 ? 10.765 -9.838 -5.269 1.00 63.72 90 ILE A O 1
ATOM 720 N N . ALA A 1 91 ? 12.665 -10.659 -6.116 1.00 65.31 91 ALA A N 1
ATOM 721 C CA . ALA A 1 91 ? 13.253 -11.011 -4.820 1.00 65.31 91 ALA A CA 1
ATOM 722 C C . ALA A 1 91 ? 13.553 -9.790 -3.920 1.00 65.31 91 ALA A C 1
ATOM 724 O O . ALA A 1 91 ? 13.825 -9.952 -2.729 1.00 65.31 91 ALA A O 1
ATOM 725 N N . LEU A 1 92 ? 13.512 -8.568 -4.467 1.00 68.88 92 LEU A N 1
ATOM 726 C CA . LEU A 1 92 ? 13.703 -7.321 -3.718 1.00 68.88 92 LEU A CA 1
ATOM 727 C C . LEU A 1 92 ? 12.389 -6.741 -3.171 1.00 68.88 92 LEU A C 1
ATOM 729 O O . LEU A 1 92 ? 12.429 -5.857 -2.308 1.00 68.88 92 LEU A O 1
ATOM 733 N N . CYS A 1 93 ? 11.237 -7.240 -3.626 1.00 66.12 93 CYS A N 1
ATOM 734 C CA . CYS A 1 93 ? 9.924 -6.845 -3.131 1.00 66.12 93 CYS A CA 1
ATOM 735 C C . CYS A 1 93 ? 9.710 -7.392 -1.716 1.00 66.12 93 CYS A C 1
ATOM 737 O O . CYS A 1 93 ? 9.446 -8.573 -1.526 1.00 66.12 93 CYS A O 1
ATOM 739 N N . GLN A 1 94 ? 9.825 -6.530 -0.703 1.00 74.25 94 GLN A N 1
ATOM 740 C CA . GLN A 1 94 ? 9.624 -6.947 0.694 1.00 74.25 94 GLN A CA 1
ATOM 741 C C . GLN A 1 94 ? 8.180 -6.799 1.185 1.00 74.25 94 GLN A C 1
ATOM 743 O O . GLN A 1 94 ? 7.823 -7.441 2.164 1.00 74.25 94 GLN A O 1
ATOM 748 N N . SER A 1 95 ? 7.381 -5.939 0.544 1.00 81.06 95 SER A N 1
ATOM 749 C CA . SER A 1 95 ? 5.991 -5.665 0.951 1.00 81.06 95 SER A CA 1
ATOM 750 C C . SER A 1 95 ? 4.978 -5.676 -0.192 1.00 81.06 95 SER A C 1
ATOM 752 O O . SER A 1 95 ? 3.783 -5.704 0.066 1.00 81.06 95 SER A O 1
ATOM 754 N N . LEU A 1 96 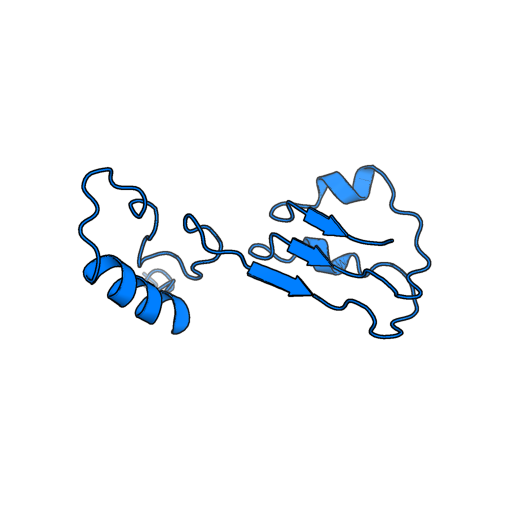? 5.440 -5.660 -1.445 1.00 83.06 96 LEU A N 1
ATOM 755 C CA . LEU A 1 96 ? 4.564 -5.633 -2.609 1.00 83.06 96 LEU A CA 1
ATOM 756 C C . LEU A 1 96 ? 3.933 -7.014 -2.811 1.00 83.06 96 LEU A C 1
ATOM 758 O O . LEU A 1 96 ? 4.647 -7.986 -3.045 1.00 83.06 96 LEU A O 1
ATOM 762 N N . GLU A 1 97 ? 2.609 -7.082 -2.733 1.00 86.38 97 GLU A N 1
ATOM 763 C CA . GLU A 1 97 ? 1.823 -8.309 -2.907 1.00 86.38 97 GLU A CA 1
ATOM 764 C C . GLU A 1 97 ? 1.196 -8.378 -4.302 1.00 86.38 97 GLU A C 1
ATOM 766 O O . GLU A 1 97 ? 1.055 -9.458 -4.873 1.00 86.38 97 GLU A O 1
ATOM 771 N N . HIS A 1 98 ? 0.841 -7.220 -4.864 1.00 88.00 98 HIS A N 1
ATOM 772 C CA . HIS A 1 98 ? 0.218 -7.11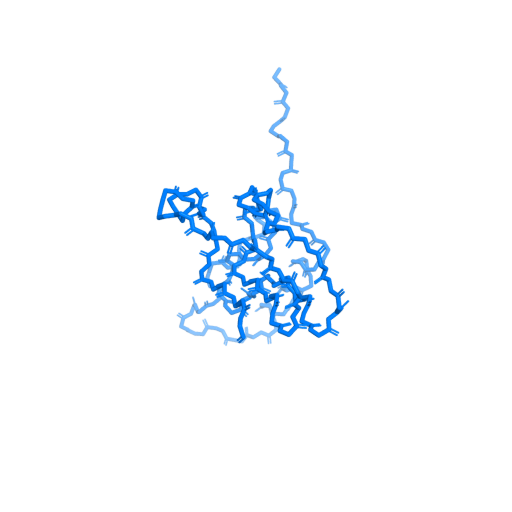2 -6.173 1.00 88.00 98 HIS A CA 1
ATOM 773 C C . HIS A 1 98 ? 0.896 -6.036 -7.022 1.00 88.00 98 HIS A C 1
ATOM 775 O O . HIS A 1 98 ? 1.009 -4.881 -6.605 1.00 88.00 98 HIS A O 1
ATOM 781 N N . LEU A 1 99 ? 1.324 -6.428 -8.221 1.00 88.38 99 LEU A N 1
ATOM 782 C CA . LEU A 1 99 ? 1.879 -5.545 -9.237 1.00 88.38 99 LEU A CA 1
ATOM 783 C C . LEU A 1 99 ? 1.110 -5.742 -10.543 1.00 88.38 99 LEU A C 1
ATOM 785 O O . LEU A 1 99 ? 1.121 -6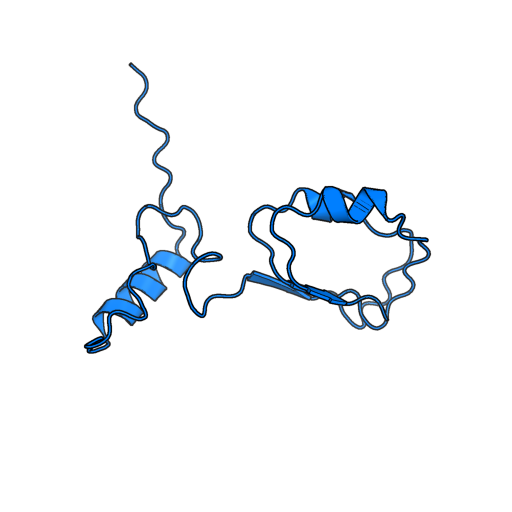.836 -11.104 1.00 88.38 99 LEU A O 1
ATOM 789 N N . ASP A 1 100 ? 0.495 -4.669 -11.020 1.00 89.56 100 ASP A N 1
ATOM 790 C CA . ASP A 1 100 ? -0.276 -4.628 -12.259 1.00 89.56 100 ASP A CA 1
ATOM 791 C C . ASP A 1 100 ? 0.439 -3.738 -13.292 1.00 89.56 100 ASP A C 1
ATOM 793 O O . ASP A 1 100 ? 0.748 -2.578 -13.010 1.00 89.56 100 ASP A O 1
ATOM 797 N N . LEU A 1 101 ? 0.782 -4.305 -14.455 1.00 86.50 101 LEU A N 1
ATOM 798 C CA . LEU A 1 101 ? 1.615 -3.670 -15.492 1.00 86.50 101 LEU A CA 1
ATOM 799 C C . LEU A 1 101 ? 0.979 -3.620 -16.888 1.00 86.50 101 LEU A C 1
ATOM 801 O O . LEU A 1 101 ? 1.566 -2.975 -17.759 1.00 86.50 101 LEU A O 1
ATOM 805 N N . ALA A 1 102 ? -0.125 -4.329 -17.141 1.00 77.56 102 ALA A N 1
ATOM 806 C CA . ALA A 1 102 ? -0.606 -4.596 -18.501 1.00 77.56 102 ALA A CA 1
ATOM 807 C C . ALA A 1 102 ? -2.106 -4.366 -18.650 1.00 77.56 102 ALA A C 1
ATOM 809 O O . ALA A 1 102 ? -2.873 -5.048 -17.940 1.00 77.56 102 ALA A O 1
#

Organism: NCBI:txid56036

pLDDT: mean 84.4, std 13.45, range [39.75, 97.44]

Secondary structure (DSSP, 8-state):
-PPPP--PPPHHHHHHHHHHHTS--TT-TTTT--TT-S-GGGSTT---EEE-TTS--EES--GGGGG-SS--EEE--SSEE-----HHHHTT-SS--EEE--

InterPro domains:
  IPR013210 Leucine-rich repeat-containing N-terminal, plant-type [PF08263] (10-49)
  IPR032675 Leucine-rich repeat domain superfamily [G3DSA:3.80.10.10] (7-102)

Radius of gyration: 17.43 Å; chains: 1; bounding box: 38×23×48 Å

Sequence (102 aa):
MLPPLALCINQEGMYLQKVKLSFDDPVNVLSNWNPLDVVPCNWYGVTCSLDLSSSNLCGPFPYILYRLKNVTFVSLYDNFINSTLFDMDIALCQSLEHLDLA